Protein AF-B3RT79-F1 (afdb_monomer_lite)

Secondary structure (DSSP, 8-state):
-HHHHHHHHHHHHHHHHHHHHGGGGGHHHHHHHSSS--HHHHHHHHHHHHHHHHHHHHHHHHHHHHHHGGG--SSGGGGS-TT-HHHHHHHHHHHHHHHHHHHHHHHHHHHHHHHHHHHHHHHHHHHHHHTTHHHHHTT-

Sequence (140 aa):
FRIASMNSRLVIYCNIFNLGFVWHHNTFLIYNSLKSNSMDRFNAISHVSISTALVFMLLLGMVGYITFTGNTQADILENYCDDDILIIVSRCCYAISMMLTYPIECFVCRNVSTCHFNRVILRVDMAMESIGYFKLVSKF

Organism: Trichoplax adhaerens (NCBI:txid10228)

InterPro domains:
  IPR013057 Amino acid transporter, transmembrane domain [PF01490] (16-112)

Radius of gyration: 24.34 Å; chains: 1; bounding box: 60×37×72 Å

Structure (mmCIF, N/CA/C/O backbone):
data_AF-B3RT79-F1
#
_entry.id   AF-B3RT79-F1
#
loop_
_atom_site.group_PDB
_atom_site.id
_atom_site.type_symbol
_atom_site.label_atom_id
_atom_site.label_alt_id
_atom_site.label_comp_id
_atom_site.label_asym_id
_atom_site.label_entity_id
_atom_site.label_seq_id
_atom_site.pdbx_PDB_ins_code
_atom_site.Cartn_x
_atom_site.Cartn_y
_atom_site.Cartn_z
_atom_site.occupancy
_atom_site.B_iso_or_equiv
_atom_site.auth_seq_id
_atom_site.auth_comp_id
_atom_site.auth_asym_id
_atom_site.auth_atom_id
_atom_site.pdbx_PDB_model_num
ATOM 1 N N . PHE A 1 1 ? 37.131 -3.866 1.041 1.00 47.81 1 PHE A N 1
ATOM 2 C CA . PHE A 1 1 ? 36.199 -3.006 0.276 1.00 47.81 1 PHE A CA 1
ATOM 3 C C . PHE A 1 1 ? 34.855 -3.676 -0.049 1.00 47.81 1 PHE A C 1
ATOM 5 O O . PHE A 1 1 ? 33.826 -3.082 0.234 1.00 47.81 1 PHE A O 1
ATOM 12 N N . ARG A 1 2 ? 34.818 -4.920 -0.558 1.00 50.81 2 ARG A N 1
ATOM 13 C CA . ARG A 1 2 ? 33.565 -5.628 -0.921 1.00 50.81 2 ARG A CA 1
ATOM 14 C C . ARG A 1 2 ? 32.681 -6.065 0.269 1.00 50.81 2 ARG A C 1
ATOM 16 O O . ARG A 1 2 ? 31.471 -6.123 0.134 1.00 50.81 2 ARG A O 1
ATOM 23 N N . ILE A 1 3 ? 33.278 -6.323 1.438 1.00 54.50 3 ILE A N 1
ATOM 24 C CA . ILE A 1 3 ? 32.556 -6.738 2.662 1.00 54.50 3 ILE A CA 1
ATOM 25 C C . ILE A 1 3 ? 31.830 -5.550 3.320 1.00 54.50 3 ILE A C 1
ATOM 27 O O . ILE A 1 3 ? 30.690 -5.683 3.750 1.00 54.50 3 ILE A O 1
ATOM 31 N N . ALA A 1 4 ? 32.443 -4.360 3.326 1.00 57.09 4 ALA A N 1
ATOM 32 C CA . ALA A 1 4 ? 31.814 -3.15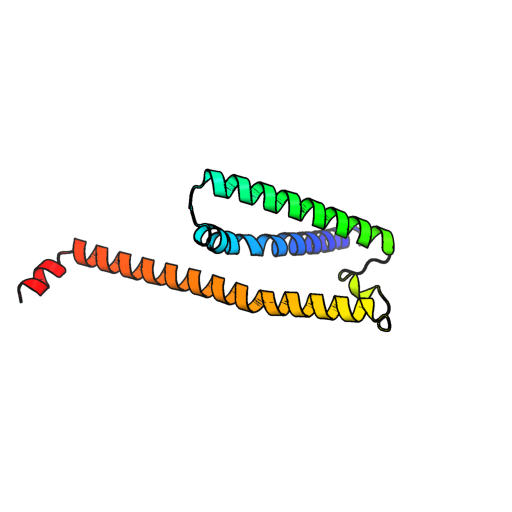2 3.862 1.00 57.09 4 ALA A CA 1
ATOM 33 C C . ALA A 1 4 ? 30.593 -2.710 3.031 1.00 57.09 4 ALA A C 1
ATOM 35 O O . ALA A 1 4 ? 29.587 -2.317 3.609 1.00 57.09 4 ALA A O 1
ATOM 36 N N . SER A 1 5 ? 30.635 -2.849 1.695 1.00 57.81 5 SER A N 1
ATOM 37 C CA . SER A 1 5 ? 29.483 -2.519 0.838 1.00 57.81 5 SER A CA 1
ATOM 38 C C . SER A 1 5 ? 28.327 -3.519 0.955 1.00 57.81 5 SER A C 1
ATOM 40 O O . SER A 1 5 ? 27.176 -3.159 0.707 1.00 57.81 5 SER A O 1
ATOM 42 N N . MET A 1 6 ? 28.609 -4.762 1.362 1.00 58.94 6 MET A N 1
ATOM 43 C CA . MET A 1 6 ? 27.590 -5.786 1.594 1.00 58.94 6 MET A CA 1
ATOM 44 C C . MET A 1 6 ? 26.743 -5.459 2.831 1.00 58.94 6 MET A C 1
ATOM 46 O O . MET A 1 6 ? 25.520 -5.554 2.760 1.00 58.94 6 MET A O 1
ATOM 50 N N . ASN A 1 7 ? 27.369 -4.954 3.903 1.00 70.50 7 ASN A N 1
ATOM 51 C CA . ASN A 1 7 ? 26.653 -4.428 5.071 1.00 70.50 7 ASN A CA 1
ATOM 52 C C . ASN A 1 7 ? 25.744 -3.250 4.693 1.00 70.50 7 ASN A C 1
ATOM 54 O O . ASN A 1 7 ? 24.590 -3.209 5.105 1.00 70.50 7 ASN A O 1
ATOM 58 N N . SER A 1 8 ? 26.217 -2.323 3.855 1.00 74.56 8 SER A N 1
ATOM 59 C CA . SER A 1 8 ? 25.426 -1.155 3.438 1.00 74.56 8 SER A CA 1
ATOM 60 C C . SER A 1 8 ? 24.182 -1.536 2.627 1.00 74.56 8 SER A C 1
ATOM 62 O O . SER A 1 8 ? 23.109 -0.985 2.852 1.00 74.56 8 SER A O 1
ATOM 64 N N . ARG A 1 9 ? 24.297 -2.500 1.703 1.00 77.44 9 ARG A N 1
ATOM 65 C CA . ARG A 1 9 ? 23.160 -2.961 0.882 1.00 77.44 9 ARG A CA 1
ATOM 66 C C . ARG A 1 9 ? 22.122 -3.716 1.709 1.00 77.44 9 ARG A C 1
ATOM 68 O O . ARG A 1 9 ? 20.932 -3.472 1.549 1.00 77.44 9 ARG A O 1
ATOM 75 N N . LEU A 1 10 ? 22.565 -4.576 2.628 1.00 80.69 10 LEU A N 1
ATOM 76 C CA . LEU A 1 10 ? 21.684 -5.261 3.581 1.00 80.69 10 LEU A CA 1
ATOM 77 C C . LEU A 1 10 ? 20.893 -4.273 4.443 1.00 80.69 10 LEU A C 1
ATOM 79 O O . LEU A 1 10 ? 19.695 -4.461 4.641 1.00 80.69 10 LEU A O 1
ATOM 83 N N . VAL A 1 11 ? 21.537 -3.195 4.901 1.00 83.06 11 VAL A N 1
ATOM 84 C CA . VAL A 1 11 ? 20.869 -2.129 5.660 1.00 83.06 11 VAL A CA 1
ATOM 85 C C . VAL A 1 11 ? 19.793 -1.438 4.820 1.00 83.06 11 VAL A C 1
ATOM 87 O O . VAL A 1 11 ? 18.705 -1.191 5.333 1.00 83.06 11 VAL A O 1
ATOM 90 N N . ILE A 1 12 ? 20.043 -1.168 3.536 1.00 83.38 12 ILE A N 1
ATOM 91 C CA . ILE A 1 12 ? 19.042 -0.558 2.645 1.00 83.38 12 ILE A CA 1
ATOM 92 C C . ILE A 1 12 ? 17.832 -1.486 2.475 1.00 83.38 12 ILE A C 1
ATOM 94 O O . ILE A 1 12 ? 16.701 -1.050 2.679 1.00 83.38 12 ILE A O 1
ATOM 98 N N . TYR A 1 13 ? 18.046 -2.774 2.191 1.00 82.62 13 TYR A N 1
ATOM 99 C CA . TYR A 1 13 ? 16.941 -3.730 2.051 1.00 82.62 13 TYR A CA 1
ATOM 100 C C . TYR A 1 13 ? 16.148 -3.913 3.348 1.00 82.62 13 TYR A C 1
ATOM 102 O O . TYR A 1 13 ? 14.921 -3.958 3.317 1.00 82.62 13 TYR A O 1
ATOM 110 N N . CYS A 1 14 ? 16.832 -3.959 4.493 1.00 84.00 14 CYS A N 1
ATOM 111 C CA . CYS A 1 14 ? 16.186 -4.027 5.801 1.00 84.00 14 CYS A CA 1
ATOM 112 C C . CYS A 1 14 ? 15.322 -2.783 6.071 1.00 84.00 14 CYS A C 1
ATOM 114 O O . CYS A 1 14 ? 14.207 -2.908 6.570 1.00 84.00 14 CYS A O 1
ATOM 116 N N . ASN A 1 15 ? 15.789 -1.592 5.681 1.00 81.81 15 ASN A N 1
ATOM 117 C CA . ASN A 1 15 ? 15.001 -0.362 5.791 1.00 81.81 15 ASN A CA 1
ATOM 118 C C . ASN A 1 15 ? 13.757 -0.386 4.898 1.00 81.81 15 ASN A C 1
ATOM 120 O O . ASN A 1 15 ? 12.680 -0.032 5.367 1.00 81.81 15 ASN A O 1
ATOM 124 N N . ILE A 1 16 ? 13.879 -0.834 3.645 1.00 83.75 16 ILE A N 1
ATOM 125 C CA . ILE A 1 16 ? 12.735 -0.957 2.726 1.00 83.75 16 ILE A CA 1
ATOM 126 C C . ILE A 1 16 ? 11.706 -1.945 3.288 1.00 83.75 16 ILE A C 1
ATOM 128 O O . ILE A 1 16 ? 10.511 -1.656 3.302 1.00 83.75 16 ILE A O 1
ATOM 132 N N . PHE A 1 17 ? 12.171 -3.081 3.814 1.00 81.12 17 PHE A N 1
ATOM 133 C CA . PHE A 1 17 ? 11.307 -4.055 4.474 1.00 81.12 17 PHE A CA 1
ATOM 134 C C . PHE A 1 17 ? 10.602 -3.441 5.687 1.00 81.12 17 PHE A C 1
ATOM 136 O O . PHE A 1 17 ? 9.383 -3.525 5.772 1.00 81.12 17 PHE A O 1
ATOM 143 N N . ASN A 1 18 ? 11.338 -2.756 6.571 1.00 82.81 18 ASN A N 1
ATOM 144 C CA . ASN A 1 18 ? 10.798 -2.111 7.772 1.00 82.81 18 ASN A CA 1
ATOM 145 C C . ASN A 1 18 ? 9.782 -0.999 7.448 1.00 82.81 18 ASN A C 1
ATOM 147 O O . ASN A 1 18 ? 8.744 -0.900 8.095 1.00 82.81 18 ASN A O 1
ATOM 151 N N . LEU A 1 19 ? 10.018 -0.210 6.398 1.00 76.38 19 LEU A N 1
ATOM 152 C CA . LEU A 1 19 ? 9.038 0.759 5.893 1.00 76.38 19 LEU A CA 1
ATOM 153 C C . LEU A 1 19 ? 7.725 0.077 5.470 1.00 76.38 19 LEU A C 1
ATOM 155 O O . LEU A 1 19 ? 6.649 0.632 5.676 1.00 76.38 19 LEU A O 1
ATOM 159 N N . GLY A 1 20 ? 7.789 -1.158 4.967 1.00 75.62 20 GLY A N 1
ATOM 160 C CA . GLY A 1 20 ? 6.615 -1.996 4.709 1.00 75.62 20 GLY A CA 1
ATOM 161 C C . GLY A 1 20 ? 5.847 -2.433 5.967 1.00 75.62 20 GLY A C 1
ATOM 162 O O . GLY A 1 20 ? 4.656 -2.714 5.871 1.00 75.62 20 GLY A O 1
ATOM 163 N N . PHE A 1 21 ? 6.464 -2.437 7.154 1.00 72.31 21 PHE A N 1
ATOM 164 C CA . PHE A 1 21 ? 5.769 -2.710 8.425 1.00 72.31 21 PHE A CA 1
ATOM 165 C C . PHE A 1 21 ? 5.019 -1.495 8.959 1.00 72.31 21 PHE A C 1
ATOM 167 O O . PHE A 1 21 ? 4.178 -1.652 9.847 1.00 72.31 21 PHE A O 1
ATOM 174 N N . VAL A 1 22 ? 5.283 -0.293 8.430 1.00 80.56 22 VAL A N 1
ATOM 175 C CA . VAL A 1 22 ? 4.620 0.923 8.908 1.00 80.56 22 VAL A CA 1
ATOM 176 C C . VAL A 1 22 ? 3.113 0.739 8.851 1.00 80.56 22 VAL A C 1
ATOM 178 O O . VAL A 1 22 ? 2.487 1.024 9.850 1.00 80.56 22 VAL A O 1
ATOM 181 N N . TRP A 1 23 ? 2.569 0.099 7.809 1.00 79.88 23 TRP A N 1
ATOM 182 C CA . TRP A 1 23 ? 1.139 -0.160 7.584 1.00 79.88 23 TRP A CA 1
ATOM 183 C C . TRP A 1 23 ? 0.400 -0.961 8.672 1.00 79.88 23 TRP A C 1
ATOM 185 O O . TRP A 1 23 ? -0.832 -1.028 8.647 1.00 79.88 23 TRP A O 1
ATOM 195 N N . HIS A 1 24 ? 1.091 -1.576 9.635 1.00 84.44 24 HIS A N 1
ATOM 196 C CA . HIS A 1 24 ? 0.428 -2.348 10.689 1.00 84.44 24 HIS A CA 1
ATOM 197 C C . HIS A 1 24 ? -0.397 -1.496 11.655 1.00 84.44 24 HIS A C 1
ATOM 199 O O . HIS A 1 24 ? -1.343 -2.015 12.249 1.00 84.44 24 HIS A O 1
ATOM 205 N N . HIS A 1 25 ? -0.111 -0.204 11.808 1.00 84.38 25 HIS A N 1
ATOM 206 C CA . HIS A 1 25 ? -0.947 0.702 12.611 1.00 84.38 25 HIS A CA 1
ATOM 207 C C . HIS A 1 25 ? -2.355 0.880 12.021 1.00 84.38 25 HIS A C 1
ATOM 209 O O . HIS A 1 25 ? -3.330 0.997 12.771 1.00 84.38 25 HIS A O 1
ATOM 215 N N . ASN A 1 26 ? -2.487 0.796 10.695 1.00 84.69 26 ASN A N 1
ATOM 216 C CA . ASN A 1 26 ? -3.755 0.945 9.973 1.00 84.69 26 ASN A CA 1
ATOM 217 C C . ASN A 1 26 ? -4.725 -0.220 10.232 1.00 84.69 26 ASN A C 1
ATOM 219 O O . ASN A 1 26 ? -5.941 -0.071 10.086 1.00 84.69 26 ASN A O 1
ATOM 223 N N . THR A 1 27 ? -4.210 -1.348 10.725 1.00 86.94 27 THR A N 1
ATOM 224 C CA . THR A 1 27 ? -4.968 -2.528 11.174 1.00 86.94 27 THR A CA 1
ATOM 225 C C . THR A 1 27 ? -6.102 -2.163 12.139 1.00 86.94 27 THR A C 1
ATOM 227 O O . THR A 1 27 ? -7.191 -2.728 12.051 1.00 86.94 27 THR A O 1
ATOM 230 N N . PHE A 1 28 ? -5.894 -1.180 13.025 1.00 82.44 28 PHE A N 1
ATOM 231 C CA . PHE A 1 28 ? -6.919 -0.743 13.980 1.00 82.44 28 PHE A CA 1
ATOM 232 C C . PHE A 1 28 ? -8.124 -0.080 13.295 1.00 82.44 28 PHE A C 1
ATOM 234 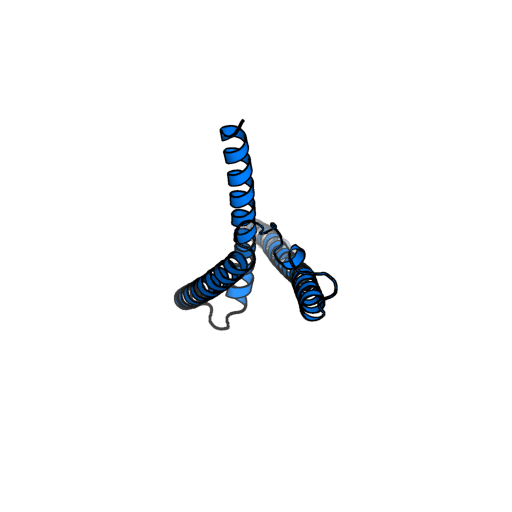O O . PHE A 1 28 ? -9.264 -0.277 13.718 1.00 82.44 28 PHE A O 1
ATOM 241 N N . LEU A 1 29 ? -7.900 0.689 12.225 1.00 83.94 29 LEU A N 1
ATOM 242 C CA . LEU A 1 29 ? -8.996 1.288 11.459 1.00 83.94 29 LEU A CA 1
ATOM 243 C C . LEU A 1 29 ? -9.790 0.227 10.709 1.00 83.94 29 LEU A C 1
ATOM 245 O O . LEU A 1 29 ? -11.020 0.254 10.740 1.00 83.94 29 LEU A O 1
ATOM 249 N N . ILE A 1 30 ? -9.085 -0.724 10.091 1.00 85.19 30 ILE A N 1
ATOM 250 C CA . ILE A 1 30 ? -9.710 -1.849 9.395 1.00 85.19 30 ILE A CA 1
ATOM 251 C C . ILE A 1 30 ? -10.584 -2.610 10.391 1.00 85.19 30 ILE A C 1
ATOM 253 O O . ILE A 1 30 ? -11.782 -2.733 10.158 1.00 85.19 30 ILE A O 1
ATOM 257 N N . TYR A 1 31 ? -10.041 -3.004 11.546 1.00 85.00 31 TYR A N 1
ATOM 258 C CA . TYR A 1 31 ? -10.785 -3.720 12.586 1.00 85.00 31 TYR A CA 1
ATOM 259 C C . TYR A 1 31 ? -12.079 -3.004 13.006 1.00 85.00 31 TYR A C 1
ATOM 261 O O . TYR A 1 31 ? -13.136 -3.630 13.067 1.00 85.00 31 TYR A O 1
ATOM 269 N N . ASN A 1 32 ? -12.022 -1.690 13.250 1.00 81.38 32 ASN A N 1
ATOM 270 C CA . ASN A 1 32 ? -13.195 -0.912 13.667 1.00 81.38 32 ASN A CA 1
ATOM 271 C C . ASN A 1 32 ? -14.205 -0.655 12.540 1.00 81.38 32 ASN A C 1
ATOM 273 O O . ASN A 1 32 ? -15.363 -0.359 12.823 1.00 81.38 32 ASN A O 1
ATOM 277 N N . SER A 1 33 ? -13.790 -0.761 11.276 1.00 82.69 33 SER A N 1
ATOM 278 C CA . SER A 1 33 ? -14.684 -0.631 10.119 1.00 82.69 33 SER A CA 1
ATOM 279 C C . SER A 1 33 ? -15.487 -1.906 9.818 1.00 82.69 33 SER A C 1
ATOM 281 O O . SER A 1 33 ? -16.488 -1.848 9.100 1.00 82.69 33 SER A O 1
ATOM 283 N N . LEU A 1 34 ? -15.092 -3.066 10.367 1.00 83.62 34 LEU A N 1
ATOM 284 C CA . LEU A 1 34 ? -15.841 -4.310 10.188 1.00 83.62 34 LEU A CA 1
ATOM 285 C C . LEU A 1 34 ? -17.162 -4.265 10.973 1.00 83.62 34 LEU A C 1
ATOM 287 O O . LEU A 1 34 ? -17.183 -4.077 12.182 1.00 83.62 34 LEU A O 1
ATOM 291 N N . LYS A 1 35 ? -18.273 -4.553 10.284 1.00 70.00 35 LYS A N 1
ATOM 292 C CA . LYS A 1 35 ? -19.644 -4.569 10.838 1.00 70.00 35 LYS A CA 1
ATOM 293 C C . LYS A 1 35 ? -19.880 -5.621 11.944 1.00 70.00 35 LYS A C 1
ATOM 295 O O . LYS A 1 35 ? -20.893 -5.566 12.631 1.00 70.00 35 LYS A O 1
ATOM 300 N N . SER A 1 36 ? -18.997 -6.614 12.078 1.00 71.50 36 SER A N 1
ATOM 301 C CA . SER A 1 36 ? -19.077 -7.688 13.079 1.00 71.50 36 SER A CA 1
ATOM 302 C C . SER A 1 36 ? -17.670 -8.022 13.580 1.00 71.50 36 SER A C 1
ATOM 304 O O . SER A 1 36 ? -16.901 -8.720 12.917 1.00 71.50 36 SER A O 1
ATOM 306 N N . ASN A 1 37 ? -17.337 -7.470 14.742 1.00 69.56 37 ASN A N 1
ATOM 307 C CA . ASN A 1 37 ? -15.984 -7.294 15.268 1.00 69.56 37 ASN A CA 1
ATOM 308 C C . ASN A 1 37 ? -15.484 -8.554 16.007 1.00 69.56 37 ASN A C 1
ATOM 310 O O . ASN A 1 37 ? -15.037 -8.471 17.148 1.00 69.56 37 ASN A O 1
ATOM 314 N N . SER A 1 38 ? -15.615 -9.736 15.397 1.00 84.12 38 SER A N 1
ATOM 315 C CA . SER A 1 38 ? -15.076 -10.975 15.978 1.00 84.12 38 SER A CA 1
ATOM 316 C C . SER A 1 38 ? -13.619 -11.187 15.564 1.00 84.12 38 SER A C 1
ATOM 318 O O . SER A 1 38 ? -13.281 -11.066 14.382 1.00 84.12 38 SER A O 1
ATOM 320 N N . MET A 1 39 ? -12.774 -11.554 16.532 1.00 84.62 39 MET A N 1
ATOM 321 C CA . MET A 1 39 ? -11.346 -11.803 16.319 1.00 84.62 39 MET A CA 1
ATOM 322 C C . MET A 1 39 ? -11.101 -12.930 15.303 1.00 84.62 39 MET A C 1
ATOM 324 O O . MET A 1 39 ? -10.212 -12.810 14.463 1.00 84.62 39 MET A O 1
ATOM 328 N N . ASP A 1 40 ? -11.937 -13.971 15.295 1.00 85.56 40 ASP A N 1
ATOM 329 C CA . ASP A 1 40 ? -11.785 -15.110 14.377 1.00 85.56 40 ASP A CA 1
ATOM 330 C C . ASP A 1 40 ? -11.968 -14.696 12.910 1.00 85.56 40 ASP A C 1
ATOM 332 O O . ASP A 1 40 ? -11.208 -15.095 12.025 1.00 85.56 40 ASP A O 1
ATOM 336 N N . ARG A 1 41 ? -12.957 -13.832 12.643 1.00 84.62 41 ARG A N 1
ATOM 337 C CA . ARG A 1 41 ? -13.216 -13.308 11.293 1.00 84.62 41 ARG A CA 1
ATOM 338 C C . ARG A 1 41 ? -12.129 -12.341 10.861 1.00 84.62 41 ARG A C 1
ATOM 340 O O . ARG A 1 41 ? -11.705 -12.376 9.708 1.00 84.62 41 ARG A O 1
ATOM 347 N N . PHE A 1 42 ? -11.687 -11.491 11.780 1.00 88.38 42 PHE A N 1
ATOM 348 C CA . PHE A 1 42 ? -10.603 -10.561 11.520 1.00 88.38 42 PHE A CA 1
ATOM 349 C C . PHE A 1 42 ? -9.308 -11.294 11.158 1.00 88.38 42 PHE A C 1
ATOM 351 O O . PHE A 1 42 ? -8.642 -10.915 10.195 1.00 88.38 42 PHE A O 1
ATOM 358 N N . ASN A 1 43 ? -8.998 -12.385 11.861 1.00 88.81 43 ASN A N 1
ATOM 359 C CA . ASN A 1 43 ? -7.829 -13.206 11.578 1.00 88.81 43 ASN A CA 1
ATOM 360 C C . ASN A 1 43 ? -7.913 -13.857 10.186 1.00 88.81 43 ASN A C 1
ATOM 362 O O . ASN A 1 43 ? -6.983 -13.747 9.389 1.00 88.81 43 ASN A O 1
ATOM 366 N N . ALA A 1 44 ? -9.060 -14.457 9.847 1.00 90.31 44 ALA A N 1
ATOM 367 C CA . ALA A 1 44 ? -9.272 -15.061 8.531 1.00 90.31 44 ALA A CA 1
ATOM 368 C C . ALA A 1 44 ? -9.135 -14.039 7.386 1.00 90.31 44 ALA A C 1
ATOM 370 O O . ALA A 1 44 ? -8.428 -14.289 6.409 1.00 90.31 44 ALA A O 1
ATOM 371 N N . ILE A 1 45 ? -9.765 -12.867 7.518 1.00 90.00 45 ILE A N 1
ATOM 372 C CA . ILE A 1 45 ? -9.701 -11.800 6.506 1.00 90.00 45 ILE A CA 1
ATOM 373 C C . ILE A 1 45 ? -8.274 -11.256 6.381 1.00 90.00 45 ILE A C 1
ATOM 375 O O . ILE A 1 45 ? -7.798 -11.042 5.265 1.00 90.00 45 ILE A O 1
ATOM 379 N N . SER A 1 46 ? -7.576 -11.072 7.503 1.00 90.50 46 SER A N 1
ATOM 380 C CA . SER A 1 46 ? -6.192 -10.589 7.516 1.00 90.50 46 SER A CA 1
ATOM 381 C C . SER A 1 46 ? -5.257 -11.565 6.809 1.00 90.50 46 SER A C 1
ATOM 383 O O . SER A 1 46 ? -4.496 -11.150 5.938 1.00 90.50 46 SER A O 1
ATOM 385 N N . HIS A 1 47 ? -5.358 -12.866 7.101 1.00 91.56 47 HIS A N 1
ATOM 386 C CA . HIS A 1 47 ? -4.548 -13.883 6.432 1.00 91.56 47 HIS A CA 1
ATOM 387 C C . HIS A 1 47 ? -4.796 -13.920 4.923 1.00 91.56 47 HIS A C 1
ATOM 389 O O . HIS A 1 47 ? -3.839 -13.874 4.155 1.00 91.56 47 HIS A O 1
ATOM 395 N N . VAL A 1 48 ? -6.058 -13.924 4.482 1.00 93.81 48 VAL A N 1
ATOM 396 C CA . VAL A 1 48 ? -6.383 -13.918 3.045 1.00 93.81 48 VAL A CA 1
ATOM 397 C C . VAL A 1 48 ? -5.859 -12.650 2.360 1.00 93.81 48 VAL A C 1
ATOM 399 O O . VAL A 1 48 ? -5.280 -12.729 1.275 1.00 93.81 48 VAL A O 1
ATOM 402 N N . SER A 1 49 ? -6.003 -11.487 2.996 1.00 92.00 49 SER A N 1
ATOM 403 C CA . SER A 1 49 ? -5.554 -10.202 2.437 1.00 92.00 49 SER A CA 1
ATOM 404 C C . SER A 1 49 ? -4.030 -10.130 2.316 1.00 92.00 49 SER A C 1
ATOM 406 O O . SER A 1 49 ? -3.506 -9.734 1.278 1.00 92.00 49 SER A O 1
ATOM 408 N N . ILE A 1 50 ? -3.301 -10.568 3.346 1.00 90.94 50 ILE A N 1
ATOM 409 C CA . ILE A 1 50 ? -1.832 -10.582 3.336 1.00 90.94 50 ILE A CA 1
ATOM 410 C C . ILE A 1 50 ? -1.316 -11.606 2.321 1.00 90.94 50 ILE A C 1
ATOM 412 O O . ILE A 1 50 ? -0.418 -11.291 1.543 1.00 90.94 50 ILE A O 1
ATOM 416 N N . SER A 1 51 ? -1.889 -12.814 2.283 1.00 93.31 51 SER A N 1
ATOM 417 C CA . SER A 1 51 ? -1.475 -13.849 1.330 1.00 93.31 51 SER A CA 1
ATOM 418 C C . SER A 1 51 ? -1.708 -13.424 -0.119 1.00 93.31 51 SER A C 1
ATOM 420 O O . SER A 1 51 ? -0.833 -13.623 -0.958 1.00 93.31 51 SER A O 1
ATOM 422 N N . THR A 1 52 ? -2.850 -12.804 -0.423 1.00 94.56 52 THR A N 1
ATOM 423 C CA . THR A 1 52 ? -3.127 -12.298 -1.778 1.00 94.56 52 THR A CA 1
ATOM 424 C C . THR A 1 52 ? -2.195 -11.148 -2.153 1.00 94.56 52 THR A C 1
ATOM 426 O O . THR A 1 52 ? -1.601 -11.189 -3.231 1.00 94.56 52 THR A O 1
ATOM 429 N N . ALA A 1 53 ? -1.980 -10.177 -1.261 1.00 91.31 53 ALA A N 1
ATOM 430 C CA . ALA A 1 53 ? -1.028 -9.088 -1.486 1.00 91.31 53 ALA A CA 1
ATOM 431 C C . ALA A 1 53 ? 0.401 -9.604 -1.726 1.00 91.31 53 ALA A C 1
ATOM 433 O O . ALA A 1 53 ? 1.075 -9.141 -2.644 1.00 91.31 53 ALA A O 1
ATOM 434 N N . LEU A 1 54 ? 0.838 -10.607 -0.959 1.00 91.12 54 LEU A N 1
ATOM 435 C CA . LEU A 1 54 ? 2.148 -11.235 -1.116 1.00 91.12 54 LEU A CA 1
ATOM 436 C C . LEU A 1 54 ? 2.303 -11.895 -2.492 1.00 91.12 54 LEU A C 1
ATOM 438 O O . LEU A 1 54 ? 3.334 -11.717 -3.136 1.00 91.12 54 LEU A O 1
ATOM 442 N N . VAL A 1 55 ? 1.278 -12.598 -2.982 1.00 95.69 55 VAL A N 1
ATOM 443 C CA . VAL A 1 55 ? 1.295 -13.182 -4.334 1.00 95.69 55 VAL A CA 1
ATOM 444 C C . VAL A 1 55 ? 1.424 -12.093 -5.401 1.00 95.69 55 VAL A C 1
ATOM 446 O O . VAL A 1 55 ? 2.276 -12.210 -6.280 1.00 95.69 55 VAL A O 1
ATOM 449 N N . PHE A 1 56 ? 0.645 -11.010 -5.313 1.00 94.31 56 PHE A N 1
ATOM 450 C CA . PHE A 1 56 ? 0.745 -9.902 -6.270 1.00 94.31 56 PHE A CA 1
ATOM 451 C C . PHE A 1 56 ? 2.107 -9.205 -6.224 1.00 94.31 56 PHE A C 1
ATOM 453 O O . PHE A 1 56 ? 2.685 -8.944 -7.276 1.00 94.31 56 PHE A O 1
ATOM 460 N N . MET A 1 57 ? 2.654 -8.949 -5.034 1.00 90.38 57 MET A N 1
ATOM 461 C CA . MET A 1 57 ? 3.981 -8.344 -4.883 1.00 90.38 57 MET A CA 1
ATOM 462 C C . MET A 1 57 ? 5.085 -9.228 -5.465 1.00 90.38 57 MET A C 1
ATOM 464 O O . MET A 1 57 ? 5.971 -8.720 -6.149 1.00 90.38 57 MET A O 1
ATOM 468 N N . LEU A 1 58 ? 5.022 -10.546 -5.249 1.00 92.62 58 LEU A N 1
ATOM 469 C CA . LEU A 1 58 ? 5.976 -11.484 -5.840 1.00 92.62 58 LEU A CA 1
ATOM 470 C C . LEU A 1 58 ? 5.853 -11.525 -7.363 1.00 92.62 58 LEU A C 1
ATOM 472 O O . LEU A 1 58 ? 6.870 -11.482 -8.048 1.00 92.62 58 LEU A O 1
ATOM 476 N N . LEU A 1 59 ? 4.634 -11.573 -7.905 1.00 94.88 59 LEU A N 1
ATOM 477 C CA . LEU A 1 59 ? 4.412 -11.569 -9.353 1.00 94.88 59 LEU A CA 1
ATOM 478 C C . LEU A 1 59 ? 4.925 -10.276 -9.998 1.00 94.88 59 LEU A C 1
ATOM 480 O O . LEU A 1 59 ? 5.696 -10.342 -10.953 1.00 94.88 59 LEU A O 1
ATOM 484 N N . LEU A 1 60 ? 4.554 -9.113 -9.457 1.00 90.81 60 LEU A N 1
ATOM 485 C CA . LEU A 1 60 ? 5.004 -7.813 -9.962 1.00 90.81 60 LEU A CA 1
ATOM 486 C C . LEU A 1 60 ? 6.519 -7.640 -9.814 1.00 90.81 60 LEU A C 1
ATOM 488 O O . LEU A 1 60 ? 7.167 -7.162 -10.741 1.00 90.81 60 LEU A O 1
ATOM 492 N N . GLY A 1 61 ? 7.093 -8.075 -8.690 1.00 88.75 61 GLY A N 1
ATOM 493 C CA . GLY A 1 61 ? 8.536 -8.051 -8.462 1.00 88.75 61 GLY A CA 1
ATOM 494 C C . GLY A 1 61 ? 9.299 -8.963 -9.424 1.00 88.75 61 GLY A C 1
ATOM 495 O O . GLY A 1 61 ? 10.314 -8.549 -9.979 1.00 88.75 61 GLY A O 1
ATOM 496 N N . MET A 1 62 ? 8.797 -10.177 -9.680 1.00 91.19 62 MET A N 1
ATOM 497 C CA . MET A 1 62 ? 9.399 -11.107 -10.643 1.00 91.19 62 MET A CA 1
ATOM 498 C C . MET A 1 62 ? 9.325 -10.569 -12.071 1.00 91.19 62 MET A C 1
ATOM 500 O O . MET A 1 62 ? 10.345 -10.535 -12.754 1.00 91.19 62 MET A O 1
ATOM 504 N N . VAL A 1 63 ? 8.148 -10.119 -12.518 1.00 90.88 63 VAL A N 1
ATOM 505 C CA . VAL A 1 63 ? 7.976 -9.546 -13.863 1.00 90.88 63 VAL A CA 1
ATOM 506 C C . VAL A 1 63 ? 8.841 -8.297 -14.022 1.00 90.88 63 VAL A C 1
ATOM 508 O O . VAL A 1 63 ? 9.567 -8.182 -15.005 1.00 90.88 63 VAL A O 1
ATOM 511 N N . GLY A 1 64 ? 8.836 -7.404 -13.030 1.00 87.94 64 GLY A N 1
ATOM 512 C CA . GLY A 1 64 ? 9.661 -6.200 -13.036 1.00 87.94 64 GL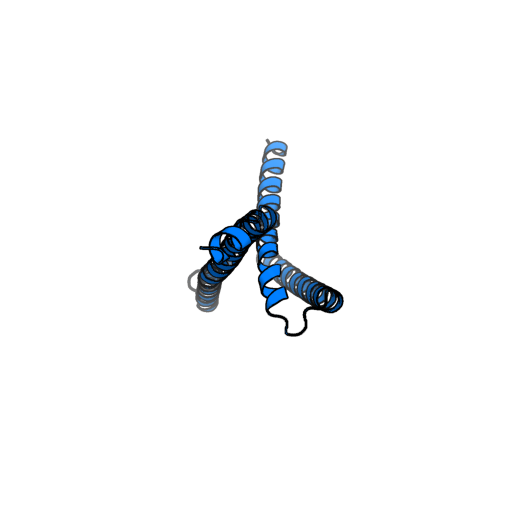Y A CA 1
ATOM 513 C C . GLY A 1 64 ? 11.160 -6.501 -13.105 1.00 87.94 64 GLY A C 1
ATOM 514 O O . GLY A 1 64 ? 11.883 -5.857 -13.864 1.00 87.94 64 GLY A O 1
ATOM 515 N N . TYR A 1 65 ? 11.626 -7.519 -12.377 1.00 89.38 65 TYR A N 1
ATOM 516 C CA . TYR A 1 65 ? 13.024 -7.941 -12.431 1.00 89.38 65 TYR A CA 1
ATOM 517 C C . TYR A 1 65 ? 13.394 -8.574 -13.775 1.00 89.38 65 TYR A C 1
ATOM 519 O O . TYR A 1 65 ? 14.465 -8.288 -14.299 1.00 89.38 65 TYR A O 1
ATOM 527 N N . ILE A 1 66 ? 12.528 -9.403 -14.366 1.00 89.44 66 ILE A N 1
ATOM 528 C CA . ILE A 1 66 ? 12.813 -10.056 -15.655 1.00 89.44 66 ILE A CA 1
ATOM 529 C C . ILE A 1 66 ? 12.993 -9.018 -16.776 1.00 89.44 66 ILE A C 1
ATOM 531 O O . ILE A 1 66 ? 13.876 -9.192 -17.616 1.00 89.44 66 ILE A O 1
ATOM 535 N N . THR A 1 67 ? 12.238 -7.915 -16.762 1.00 86.94 67 THR A N 1
ATOM 536 C CA . THR A 1 67 ? 12.307 -6.870 -17.801 1.00 86.94 67 THR A CA 1
ATOM 537 C C . THR A 1 67 ? 13.677 -6.185 -17.898 1.00 86.94 67 THR A C 1
ATOM 539 O O . THR A 1 67 ? 14.138 -5.906 -19.003 1.00 86.94 67 THR A O 1
ATOM 542 N N . PHE A 1 68 ? 14.355 -5.935 -16.772 1.00 85.50 68 PHE A N 1
ATOM 543 C CA . PHE A 1 68 ? 15.616 -5.166 -16.738 1.00 85.50 68 PHE A CA 1
ATOM 544 C C . PHE A 1 68 ? 16.821 -5.957 -16.221 1.00 85.50 68 PHE A C 1
ATOM 546 O O . PHE A 1 68 ? 17.971 -5.544 -16.403 1.00 85.50 68 PHE A O 1
ATOM 553 N N . THR A 1 69 ? 16.571 -7.105 -15.592 1.00 85.25 69 THR A N 1
ATOM 554 C CA . THR A 1 69 ? 17.555 -8.034 -15.032 1.00 85.25 69 THR A CA 1
ATOM 555 C C . THR A 1 69 ? 18.625 -7.299 -14.209 1.00 85.25 69 THR A C 1
ATOM 557 O O . THR A 1 69 ? 18.368 -6.861 -13.085 1.00 85.25 69 THR A O 1
ATOM 560 N N . GLY A 1 70 ? 19.832 -7.129 -14.760 1.00 76.94 70 GLY A N 1
ATOM 561 C CA . GLY A 1 70 ? 20.994 -6.571 -14.067 1.00 76.94 70 GLY A CA 1
ATOM 562 C C . GLY A 1 70 ? 21.023 -5.045 -13.954 1.00 76.94 70 GLY A C 1
ATOM 563 O O . GLY A 1 70 ? 21.832 -4.535 -13.184 1.00 76.94 70 GLY A O 1
ATOM 564 N N . ASN A 1 71 ? 20.149 -4.329 -14.669 1.00 81.94 71 ASN A N 1
ATOM 565 C CA . ASN A 1 71 ? 20.126 -2.861 -14.709 1.00 81.94 71 ASN A CA 1
ATOM 566 C C . ASN A 1 71 ? 18.924 -2.253 -13.964 1.00 81.94 71 ASN A C 1
ATOM 568 O O . ASN A 1 71 ? 18.558 -1.113 -14.217 1.00 81.94 71 ASN A O 1
ATOM 572 N N . THR A 1 72 ? 18.302 -2.997 -13.047 1.00 84.31 72 THR A N 1
ATOM 573 C CA . THR A 1 72 ? 17.120 -2.526 -12.310 1.00 84.31 72 THR A CA 1
ATOM 574 C C . THR A 1 72 ? 17.501 -1.467 -11.263 1.00 84.31 72 THR A C 1
ATOM 576 O O . THR A 1 72 ? 18.137 -1.785 -10.256 1.00 84.31 72 THR A O 1
ATOM 579 N N . GLN A 1 73 ? 17.108 -0.212 -11.496 1.00 84.25 73 GLN A N 1
ATOM 580 C CA . GLN A 1 73 ? 17.107 0.873 -10.497 1.00 84.25 73 GLN A CA 1
ATOM 581 C C . GLN A 1 73 ? 16.174 0.581 -9.303 1.00 84.25 73 GLN A C 1
ATOM 583 O O . GLN A 1 73 ? 15.300 -0.282 -9.378 1.00 84.25 73 GLN A O 1
ATOM 588 N N . ALA A 1 74 ? 16.352 1.314 -8.195 1.00 82.06 74 ALA A N 1
ATOM 589 C CA . ALA A 1 74 ? 15.504 1.177 -7.004 1.00 82.06 74 ALA A CA 1
ATOM 590 C C . ALA A 1 74 ? 14.035 1.552 -7.277 1.00 82.06 74 ALA A C 1
ATOM 592 O O . ALA A 1 74 ? 13.136 0.892 -6.759 1.00 82.06 74 ALA A O 1
ATOM 593 N N . ASP A 1 75 ? 13.806 2.569 -8.113 1.00 87.06 75 ASP A N 1
ATOM 594 C CA . ASP A 1 75 ? 12.515 2.824 -8.746 1.00 87.06 75 ASP A CA 1
ATOM 595 C C . ASP A 1 75 ? 12.534 2.236 -10.161 1.00 87.06 75 ASP A C 1
ATOM 597 O O . ASP A 1 75 ? 13.302 2.652 -11.029 1.00 87.06 75 ASP A O 1
ATOM 601 N N . ILE A 1 76 ? 11.687 1.238 -10.403 1.00 88.50 76 ILE A N 1
ATOM 602 C CA . ILE A 1 76 ? 11.622 0.575 -11.704 1.00 88.50 76 ILE A CA 1
ATOM 603 C C . ILE A 1 76 ? 11.095 1.501 -12.808 1.00 88.50 76 ILE A C 1
ATOM 605 O O . ILE A 1 76 ? 11.442 1.299 -13.972 1.00 88.50 76 ILE A O 1
ATOM 609 N N . LEU A 1 77 ? 10.296 2.519 -12.462 1.00 88.50 77 LEU A N 1
ATOM 610 C CA . LEU A 1 77 ? 9.725 3.469 -13.420 1.00 88.50 77 LEU A CA 1
ATOM 611 C C . LEU A 1 77 ? 10.786 4.396 -14.031 1.00 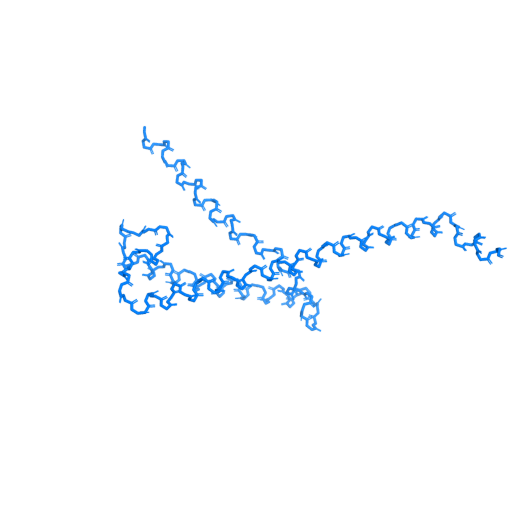88.50 77 LEU A C 1
ATOM 613 O O . LEU A 1 77 ? 10.560 4.938 -15.115 1.00 88.50 77 LEU A O 1
ATOM 617 N N . GLU A 1 78 ? 11.941 4.550 -13.378 1.00 88.00 78 GLU A N 1
ATOM 618 C CA . GLU A 1 78 ? 13.090 5.302 -13.904 1.00 88.00 78 GLU A CA 1
ATOM 619 C C . GLU A 1 78 ? 13.860 4.536 -14.987 1.00 88.00 78 GLU A C 1
ATOM 621 O O . GLU A 1 78 ? 14.573 5.146 -15.778 1.00 88.00 78 GLU A O 1
ATOM 626 N N . ASN A 1 79 ? 13.716 3.207 -15.069 1.00 87.50 79 ASN A N 1
ATOM 627 C CA . ASN A 1 79 ? 14.378 2.425 -16.122 1.00 87.50 79 ASN A CA 1
ATOM 628 C C . ASN A 1 79 ? 13.684 2.550 -17.486 1.00 87.50 79 ASN A C 1
ATOM 630 O O . ASN A 1 79 ? 14.259 2.162 -18.503 1.00 87.50 79 ASN A O 1
ATOM 634 N N . TYR A 1 80 ? 12.442 3.037 -17.515 1.00 87.69 80 TYR A N 1
ATOM 635 C CA . TYR A 1 80 ? 11.679 3.214 -18.745 1.00 87.69 80 TYR A CA 1
ATOM 636 C C . TYR A 1 80 ? 11.882 4.613 -19.345 1.00 87.69 80 TYR A C 1
ATOM 638 O O . TYR A 1 80 ? 12.142 5.576 -18.628 1.00 87.69 80 TYR A O 1
ATOM 646 N N . CYS A 1 81 ? 11.737 4.720 -20.670 1.00 87.31 81 CYS A N 1
ATOM 647 C CA . CYS A 1 81 ? 11.890 5.977 -21.402 1.00 87.31 81 CYS A CA 1
ATOM 648 C C . CYS A 1 81 ? 10.814 7.003 -21.006 1.00 87.31 81 CYS A C 1
ATOM 650 O O . CYS A 1 81 ? 9.645 6.652 -20.841 1.00 87.31 81 CYS A O 1
ATOM 652 N N . ASP A 1 82 ? 11.211 8.272 -20.898 1.00 86.44 82 ASP A N 1
ATOM 653 C CA . ASP A 1 82 ? 10.334 9.366 -20.468 1.00 86.44 82 ASP A CA 1
ATOM 654 C C . ASP A 1 82 ? 9.257 9.736 -21.499 1.00 86.44 82 ASP A C 1
ATOM 656 O O . ASP A 1 82 ? 8.219 10.268 -21.114 1.00 86.44 82 ASP A O 1
ATOM 660 N N . ASP A 1 83 ? 9.472 9.429 -22.782 1.00 88.81 83 ASP A N 1
ATOM 661 C CA . ASP A 1 83 ? 8.550 9.771 -23.876 1.00 88.81 83 ASP A CA 1
ATOM 662 C C . ASP A 1 83 ? 7.403 8.757 -24.059 1.00 88.81 83 ASP A C 1
ATOM 664 O O . ASP A 1 83 ? 6.502 8.967 -24.877 1.00 88.81 83 ASP A O 1
ATOM 668 N N . ASP A 1 84 ? 7.401 7.648 -23.312 1.00 92.25 84 ASP A N 1
ATOM 669 C CA . ASP A 1 84 ? 6.329 6.655 -23.389 1.00 92.25 84 ASP A CA 1
ATOM 670 C C . ASP A 1 84 ? 5.111 7.098 -22.562 1.00 92.25 84 ASP A C 1
ATOM 672 O O . ASP A 1 84 ? 5.145 7.180 -21.330 1.00 92.25 84 ASP A O 1
ATOM 676 N N . ILE A 1 85 ? 3.990 7.333 -23.250 1.00 93.62 85 ILE A N 1
ATOM 677 C CA . ILE A 1 85 ? 2.715 7.745 -22.649 1.00 93.62 85 ILE A CA 1
ATOM 678 C C . ILE A 1 85 ? 2.278 6.772 -21.545 1.00 93.62 85 ILE A C 1
ATOM 680 O O . ILE A 1 85 ? 1.761 7.212 -20.515 1.00 93.62 85 ILE A O 1
ATOM 684 N N . LEU A 1 86 ? 2.496 5.463 -21.716 1.00 92.62 86 LEU A N 1
ATOM 685 C CA . LEU A 1 86 ? 2.100 4.462 -20.723 1.00 92.62 86 LEU A CA 1
ATOM 686 C C . LEU A 1 86 ? 2.862 4.658 -19.402 1.00 92.62 86 LEU A C 1
ATOM 688 O O . LEU A 1 86 ? 2.294 4.536 -18.313 1.00 92.62 86 LEU A O 1
ATOM 692 N N . ILE A 1 87 ? 4.141 5.011 -19.501 1.00 92.44 87 ILE A N 1
ATOM 693 C CA . ILE A 1 87 ? 5.029 5.219 -18.359 1.00 92.44 87 ILE A CA 1
ATOM 694 C C . ILE A 1 87 ? 4.711 6.536 -17.670 1.00 92.44 87 ILE A C 1
ATOM 696 O O . ILE A 1 87 ? 4.605 6.559 -16.442 1.00 92.44 87 ILE A O 1
ATOM 700 N N . ILE A 1 88 ? 4.449 7.597 -18.432 1.00 93.62 88 ILE A N 1
ATOM 701 C CA . ILE A 1 88 ? 3.976 8.873 -17.882 1.00 93.62 88 ILE A CA 1
ATOM 702 C C . ILE A 1 88 ? 2.694 8.652 -17.069 1.00 93.62 88 ILE A C 1
ATOM 704 O O . ILE A 1 88 ? 2.614 9.075 -15.914 1.00 93.62 88 ILE A O 1
ATOM 708 N N . VAL A 1 89 ? 1.720 7.919 -17.621 1.00 95.19 89 VAL A N 1
ATOM 709 C CA . VAL A 1 89 ? 0.480 7.580 -16.905 1.00 95.19 89 VAL A CA 1
ATOM 710 C C . VAL A 1 89 ? 0.779 6.775 -15.640 1.00 95.19 89 VAL A C 1
ATOM 712 O O . VAL A 1 89 ? 0.254 7.102 -14.576 1.00 95.19 89 VAL A O 1
ATOM 715 N N . SER A 1 90 ? 1.657 5.770 -15.712 1.00 93.25 90 SER A N 1
ATOM 716 C CA . SER A 1 90 ? 2.026 4.964 -14.542 1.00 93.25 90 SER A CA 1
ATOM 717 C C . SER A 1 90 ? 2.664 5.801 -13.422 1.00 93.25 90 SER A C 1
ATOM 719 O O . SER A 1 90 ? 2.294 5.642 -12.257 1.00 93.25 90 SER A O 1
ATOM 721 N N . ARG A 1 91 ? 3.534 6.761 -13.767 1.00 94.06 91 ARG A N 1
ATOM 722 C CA . ARG A 1 91 ? 4.158 7.704 -12.826 1.00 94.06 91 ARG A CA 1
ATOM 723 C C . ARG A 1 91 ? 3.118 8.631 -12.204 1.00 94.06 91 ARG A C 1
ATOM 725 O O . ARG A 1 91 ? 3.137 8.837 -10.992 1.00 94.06 91 ARG A O 1
ATOM 732 N N . CYS A 1 92 ? 2.163 9.131 -12.991 1.00 94.88 92 CYS A N 1
ATOM 733 C CA . CYS A 1 92 ? 1.040 9.910 -12.469 1.00 94.88 92 CYS A CA 1
ATOM 734 C C . CYS A 1 92 ? 0.178 9.089 -11.499 1.00 94.88 92 CYS A C 1
ATOM 736 O O . CYS A 1 92 ? -0.132 9.564 -10.408 1.00 94.88 92 CYS A O 1
ATOM 738 N N . CYS A 1 93 ? -0.182 7.851 -11.847 1.00 95.00 93 CYS A N 1
ATOM 739 C CA . CYS A 1 93 ? -0.952 6.965 -10.969 1.00 95.00 93 CYS A C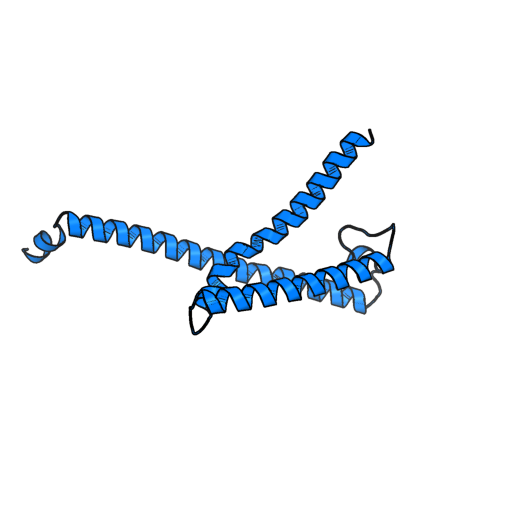A 1
ATOM 740 C C . CYS A 1 93 ? -0.202 6.643 -9.669 1.00 95.00 93 CYS A C 1
ATOM 742 O O . CYS A 1 93 ? -0.803 6.654 -8.591 1.00 95.00 93 CYS A O 1
ATOM 744 N N . TYR A 1 94 ? 1.105 6.395 -9.755 1.00 93.56 94 TYR A N 1
ATOM 745 C CA . TYR A 1 94 ? 1.963 6.184 -8.593 1.00 93.56 94 TYR A CA 1
ATOM 746 C C . TYR A 1 94 ? 1.996 7.426 -7.689 1.00 93.56 94 TYR A C 1
ATOM 748 O O . TYR A 1 94 ? 1.732 7.321 -6.490 1.00 93.56 94 TYR A O 1
ATOM 756 N N . ALA A 1 95 ? 2.201 8.614 -8.265 1.00 94.38 95 ALA A N 1
ATOM 757 C CA . ALA A 1 95 ? 2.191 9.878 -7.531 1.00 94.38 95 ALA A CA 1
ATOM 758 C C . ALA A 1 95 ? 0.837 10.150 -6.855 1.00 94.38 95 ALA A C 1
ATOM 760 O O . ALA A 1 95 ? 0.798 10.500 -5.677 1.00 94.38 95 ALA A O 1
ATOM 761 N N . ILE A 1 96 ? -0.280 9.925 -7.555 1.00 95.50 96 ILE A N 1
ATOM 762 C CA . ILE A 1 96 ? -1.629 10.067 -6.984 1.00 95.50 96 ILE A CA 1
ATOM 763 C C . ILE A 1 96 ? -1.832 9.082 -5.826 1.00 95.50 96 ILE A C 1
ATOM 765 O O . ILE A 1 96 ? -2.357 9.467 -4.785 1.00 95.50 96 ILE A O 1
ATOM 769 N N . SER A 1 97 ? -1.381 7.833 -5.965 1.00 92.88 97 SER A N 1
ATOM 770 C CA . SER A 1 97 ? -1.473 6.830 -4.893 1.00 92.88 97 SER A CA 1
ATOM 771 C C . SER A 1 97 ? -0.699 7.267 -3.642 1.00 92.88 97 SER A C 1
ATOM 773 O O . SER A 1 97 ? -1.198 7.141 -2.521 1.00 92.88 97 SER A O 1
ATOM 775 N N . MET A 1 98 ? 0.485 7.862 -3.825 1.00 91.50 98 MET A N 1
ATOM 776 C CA . MET A 1 98 ? 1.272 8.444 -2.732 1.00 91.50 98 MET A CA 1
ATOM 777 C C . MET A 1 98 ? 0.578 9.662 -2.109 1.00 91.50 98 MET A C 1
ATOM 779 O O . MET A 1 98 ? 0.498 9.768 -0.885 1.00 91.50 98 MET A O 1
ATOM 783 N N . MET A 1 99 ? -0.009 10.543 -2.924 1.00 94.00 99 MET A N 1
ATOM 784 C CA . MET A 1 99 ? -0.793 11.680 -2.430 1.00 94.00 99 MET A CA 1
ATOM 785 C C . MET A 1 99 ? -2.017 11.238 -1.624 1.00 94.00 99 MET A C 1
ATOM 787 O O . MET A 1 99 ? -2.316 11.853 -0.606 1.00 94.00 99 MET A O 1
ATOM 791 N N . LEU A 1 100 ? -2.708 10.175 -2.045 1.00 90.88 100 LEU A N 1
ATOM 792 C CA . LEU A 1 100 ? -3.865 9.611 -1.340 1.00 90.88 100 LEU A CA 1
ATOM 793 C C . LEU A 1 100 ? -3.481 8.851 -0.066 1.00 90.88 100 LEU A C 1
ATOM 795 O O . LEU A 1 100 ? -4.304 8.725 0.838 1.00 90.88 100 LEU A O 1
ATOM 799 N N . THR A 1 101 ? -2.235 8.395 0.045 1.00 90.25 101 THR A N 1
ATOM 800 C CA . THR A 1 101 ? -1.727 7.766 1.271 1.00 90.25 101 THR A CA 1
ATOM 801 C C . THR A 1 101 ? -1.643 8.781 2.414 1.00 90.25 101 THR A C 1
ATOM 803 O O . THR A 1 101 ? -2.068 8.494 3.531 1.00 90.25 101 THR A O 1
ATOM 806 N N . TYR A 1 102 ? -1.191 10.006 2.131 1.00 89.94 102 TYR A N 1
ATOM 807 C CA . TYR A 1 102 ? -1.044 11.063 3.136 1.00 89.94 102 TYR A CA 1
ATOM 808 C C . TYR A 1 102 ? -2.317 11.363 3.966 1.00 89.94 102 TYR A C 1
ATOM 810 O O . TYR A 1 102 ? -2.247 11.319 5.196 1.00 89.94 102 TYR A O 1
ATOM 818 N N . PRO A 1 103 ? -3.501 11.629 3.375 1.00 89.38 103 PRO A N 1
ATOM 819 C CA . PRO A 1 103 ? -4.708 11.912 4.150 1.00 89.38 103 PRO A CA 1
ATOM 820 C C . PRO A 1 103 ? -5.189 10.711 4.977 1.00 89.38 103 PRO A C 1
ATOM 822 O O . PRO A 1 103 ? -5.738 10.910 6.064 1.00 89.38 103 PRO A O 1
ATOM 825 N N . ILE A 1 104 ? -4.973 9.478 4.502 1.00 88.06 104 ILE A N 1
ATOM 826 C CA . ILE A 1 104 ? -5.317 8.257 5.247 1.00 88.06 104 ILE A CA 1
ATOM 827 C C . ILE A 1 104 ? -4.471 8.183 6.522 1.00 88.06 104 ILE A C 1
ATOM 829 O O . ILE A 1 104 ? -5.009 7.999 7.614 1.00 88.06 104 ILE A O 1
ATOM 833 N N . GLU A 1 105 ? -3.168 8.419 6.403 1.00 88.19 105 GLU A N 1
ATOM 834 C CA . GLU A 1 105 ? -2.230 8.441 7.527 1.00 88.19 105 GLU A CA 1
ATOM 835 C C . GLU A 1 105 ? -2.579 9.532 8.555 1.00 88.19 105 GLU A C 1
ATOM 837 O O . GLU A 1 105 ? -2.593 9.284 9.767 1.00 88.19 105 GLU A O 1
ATOM 842 N N . CYS A 1 106 ? -2.978 10.725 8.097 1.00 89.75 106 CYS A N 1
ATOM 843 C CA . CYS A 1 106 ? -3.480 11.782 8.980 1.00 89.75 106 CYS A CA 1
ATOM 844 C C . CYS A 1 106 ? -4.742 11.353 9.745 1.00 89.75 106 CYS A C 1
ATOM 846 O O . CYS A 1 106 ? -4.886 11.653 10.936 1.00 89.75 106 CYS A O 1
ATOM 848 N N . PHE A 1 107 ? -5.657 10.638 9.087 1.00 88.50 107 PHE A N 1
ATOM 849 C CA . PHE A 1 107 ? -6.874 10.129 9.716 1.00 88.50 107 PHE A CA 1
ATOM 850 C C . PHE A 1 107 ? -6.569 9.083 10.800 1.00 88.50 107 PHE A C 1
ATOM 852 O O . PHE A 1 107 ? -7.156 9.134 11.887 1.00 88.50 107 PHE A O 1
ATOM 859 N N . VAL A 1 108 ? -5.612 8.184 10.553 1.00 87.75 108 VAL A N 1
ATOM 860 C CA . VAL A 1 108 ? -5.135 7.202 11.544 1.00 87.75 108 VAL A CA 1
ATOM 861 C C . VAL A 1 108 ? -4.559 7.924 12.761 1.00 87.75 108 VAL A C 1
ATOM 863 O O . VAL A 1 108 ? -5.008 7.691 13.888 1.00 87.75 108 VAL A O 1
ATOM 866 N N . CYS A 1 109 ? -3.635 8.864 12.535 1.00 88.00 109 CYS A N 1
ATOM 867 C CA . CYS A 1 109 ? -2.993 9.652 13.589 1.00 88.00 109 CYS A CA 1
ATOM 868 C C . CYS A 1 109 ? -4.014 10.401 14.454 1.00 88.00 109 CYS A C 1
ATOM 870 O O . CYS A 1 109 ? -3.917 10.394 15.687 1.00 88.00 109 CYS A O 1
ATOM 872 N N . ARG A 1 110 ? -5.028 11.008 13.826 1.00 89.50 110 ARG A N 1
ATOM 873 C CA . ARG A 1 110 ? -6.114 11.697 14.533 1.00 89.50 110 ARG A CA 1
ATOM 874 C C . ARG A 1 110 ? -6.878 10.745 15.453 1.00 89.50 110 ARG A C 1
ATOM 876 O O . ARG A 1 110 ? -7.053 11.056 16.629 1.00 89.50 110 ARG A O 1
ATOM 883 N N . ASN A 1 111 ? -7.306 9.588 14.950 1.00 88.00 111 ASN A N 1
ATOM 884 C CA . ASN A 1 111 ? -8.093 8.636 15.740 1.00 88.00 111 ASN A CA 1
ATOM 885 C C . ASN A 1 111 ? -7.301 8.064 16.923 1.00 88.00 111 ASN A C 1
ATOM 887 O O . ASN A 1 111 ? -7.840 7.949 18.027 1.00 88.00 111 ASN A O 1
ATOM 891 N N . VAL A 1 112 ? -6.017 7.757 16.719 1.00 87.56 112 VAL A N 1
ATOM 892 C CA . VAL A 1 112 ? -5.125 7.289 17.791 1.00 87.56 112 VAL A CA 1
ATOM 893 C C . VAL A 1 112 ? -4.943 8.373 18.857 1.00 87.56 112 VAL A C 1
ATOM 895 O O . VAL A 1 112 ? -5.078 8.086 20.049 1.00 87.56 112 VAL A O 1
ATOM 898 N N . SER A 1 113 ? -4.723 9.625 18.444 1.00 87.00 113 SER A N 1
ATOM 899 C CA . SER A 1 113 ? -4.528 10.760 19.359 1.00 87.00 113 SER A CA 1
ATOM 900 C C . SER A 1 113 ? -5.774 11.035 20.209 1.00 87.00 113 SER A C 1
ATOM 902 O O . SER A 1 113 ? -5.677 11.170 21.429 1.00 87.00 113 SER A O 1
ATOM 904 N N . THR A 1 114 ? -6.963 11.049 19.596 1.00 87.50 114 THR A N 1
ATOM 905 C CA . THR A 1 114 ? -8.233 11.238 20.318 1.00 87.50 114 THR A CA 1
ATOM 906 C C . THR A 1 114 ? -8.527 10.080 21.274 1.00 87.50 114 THR A C 1
ATOM 908 O O . THR A 1 114 ? -8.941 10.312 22.409 1.00 87.50 114 THR A O 1
ATOM 911 N N . CYS A 1 115 ? -8.280 8.833 20.858 1.00 85.19 115 CYS A N 1
ATOM 912 C CA . CYS A 1 115 ? -8.452 7.665 21.725 1.00 85.19 115 CYS A CA 1
ATOM 913 C C . CYS A 1 115 ? -7.529 7.732 22.951 1.00 85.19 115 CYS A C 1
ATOM 915 O O . CYS A 1 115 ? -7.966 7.467 24.073 1.00 85.19 115 CYS A O 1
ATOM 917 N N . HIS A 1 116 ? -6.269 8.130 22.755 1.00 86.81 116 HIS A N 1
ATOM 918 C CA . HIS A 1 116 ? -5.321 8.308 23.850 1.00 86.81 116 HIS A CA 1
ATOM 919 C C . HIS A 1 116 ? -5.785 9.389 24.836 1.00 86.81 116 HIS A C 1
ATOM 921 O O . HIS A 1 116 ? -5.845 9.134 26.037 1.00 86.81 116 HIS A O 1
ATOM 927 N N . PHE A 1 117 ? -6.192 10.556 24.332 1.00 88.94 117 PHE A N 1
ATOM 928 C CA . PHE A 1 117 ? -6.674 11.662 25.158 1.00 88.94 117 PHE A CA 1
ATOM 929 C C . PHE A 1 117 ? -7.924 11.292 25.975 1.00 88.94 117 PHE A C 1
ATOM 931 O O . PHE A 1 117 ? -7.949 11.483 27.191 1.00 88.94 117 PHE A O 1
ATOM 938 N N . ASN A 1 118 ? -8.923 10.660 25.348 1.00 87.25 118 ASN A N 1
ATOM 939 C CA . ASN A 1 118 ? -10.139 10.218 26.041 1.00 87.25 118 ASN A CA 1
ATOM 940 C C . ASN A 1 118 ? -9.845 9.173 27.126 1.00 87.25 118 ASN A C 1
ATOM 942 O O . ASN A 1 118 ? -10.460 9.193 28.190 1.00 87.25 118 ASN A O 1
ATOM 946 N N . ARG A 1 119 ? -8.882 8.272 26.895 1.00 83.56 119 ARG A N 1
ATOM 947 C CA . ARG A 1 119 ? -8.452 7.307 27.917 1.00 83.56 119 ARG A CA 1
ATOM 948 C C . ARG A 1 119 ? -7.804 7.983 29.124 1.00 83.56 119 ARG A C 1
ATOM 950 O O . ARG A 1 119 ? -7.948 7.469 30.229 1.00 83.56 119 ARG A O 1
ATOM 957 N N . VAL A 1 120 ? -7.094 9.095 28.933 1.00 84.62 120 VAL A N 1
ATOM 958 C CA . VAL A 1 120 ? -6.514 9.870 30.041 1.00 84.62 120 VAL A CA 1
ATOM 959 C C . VAL A 1 120 ? -7.614 10.558 30.845 1.00 84.62 120 VAL A C 1
ATOM 961 O O . VAL A 1 120 ? -7.626 10.415 32.065 1.00 84.62 120 VAL A O 1
ATOM 964 N N . ILE A 1 121 ? -8.572 11.214 30.183 1.00 83.69 121 ILE A N 1
ATOM 965 C CA . ILE A 1 121 ? -9.710 11.862 30.859 1.00 83.69 121 ILE A CA 1
ATOM 966 C C . ILE A 1 121 ? -10.515 10.849 31.676 1.00 83.69 121 ILE A C 1
ATOM 968 O O . ILE A 1 121 ? -10.695 11.051 32.870 1.00 83.69 121 ILE A O 1
ATOM 972 N N . LEU A 1 122 ? -10.889 9.706 31.092 1.00 84.75 122 LEU A N 1
ATOM 973 C CA . LEU A 1 122 ? -11.639 8.670 31.813 1.00 84.75 122 LEU A CA 1
ATOM 974 C C . LEU A 1 122 ? -10.884 8.127 33.035 1.00 84.75 122 LEU A C 1
ATOM 976 O O . LEU A 1 122 ? -11.498 7.779 34.038 1.00 84.75 122 LEU A O 1
ATOM 980 N N . ARG A 1 123 ? -9.547 8.048 32.980 1.00 82.50 123 ARG A N 1
ATOM 981 C CA . ARG A 1 123 ? -8.738 7.657 34.146 1.00 82.50 123 ARG A CA 1
ATOM 982 C C . ARG A 1 123 ? -8.768 8.712 35.247 1.00 82.50 123 ARG A C 1
ATOM 984 O O . ARG A 1 123 ? -8.770 8.338 36.416 1.00 82.50 123 ARG A O 1
ATOM 991 N N . VAL A 1 124 ? -8.794 9.993 34.886 1.00 79.75 124 VAL A N 1
ATOM 992 C CA . VAL A 1 124 ? -8.948 11.096 35.843 1.00 79.75 124 VAL A CA 1
ATOM 993 C C . VAL A 1 124 ? -10.359 11.096 36.430 1.00 79.75 124 VAL A C 1
ATOM 995 O O . VAL A 1 124 ? -10.486 11.147 37.648 1.00 79.75 124 VAL A O 1
ATOM 998 N N . ASP A 1 125 ? -11.400 10.934 35.613 1.00 78.19 125 ASP A N 1
ATOM 999 C CA . ASP A 1 125 ? -12.793 10.883 36.076 1.00 78.19 125 ASP A CA 1
ATOM 1000 C C . ASP A 1 125 ? -13.031 9.716 37.044 1.00 78.19 125 ASP A C 1
ATOM 1002 O O . ASP A 1 125 ? -13.548 9.920 38.144 1.00 78.19 125 ASP A O 1
ATOM 1006 N N . MET A 1 126 ? -12.559 8.509 36.706 1.00 79.50 126 MET A N 1
ATOM 1007 C CA . MET A 1 126 ? -12.629 7.352 37.609 1.00 79.50 126 MET A CA 1
ATOM 1008 C C . MET A 1 126 ? -11.834 7.575 38.905 1.00 79.50 126 MET A C 1
ATOM 1010 O O . MET A 1 126 ? -12.257 7.132 39.973 1.00 79.50 126 MET A O 1
ATOM 1014 N N . ALA A 1 127 ? -10.692 8.270 38.844 1.00 78.38 127 ALA A N 1
ATOM 1015 C CA . ALA A 1 127 ? -9.927 8.619 40.040 1.00 78.38 127 ALA A CA 1
ATOM 1016 C C . ALA A 1 127 ? -10.682 9.629 40.920 1.00 78.38 127 ALA A C 1
ATOM 1018 O O . ALA A 1 127 ? -10.731 9.457 42.137 1.00 78.38 127 ALA A O 1
ATOM 1019 N N . MET A 1 128 ? -11.330 10.641 40.335 1.00 70.88 128 MET A N 1
ATOM 1020 C CA . MET A 1 128 ? -12.156 11.590 41.090 1.00 70.88 128 MET A CA 1
ATOM 1021 C C . MET A 1 128 ? -13.385 10.922 41.723 1.00 70.88 128 MET A C 1
ATOM 1023 O O . MET A 1 128 ? -13.749 11.253 42.856 1.00 70.88 128 MET A O 1
ATOM 1027 N N . GLU A 1 129 ? -14.004 9.963 41.029 1.00 76.81 129 GLU A N 1
ATOM 1028 C CA . GLU A 1 129 ? -15.127 9.180 41.552 1.00 76.81 129 GLU A CA 1
ATOM 1029 C C . GLU A 1 129 ? -14.685 8.264 42.706 1.00 76.81 129 GLU A C 1
ATOM 1031 O O . GLU A 1 129 ? -15.334 8.233 43.755 1.00 76.81 129 GLU A O 1
ATOM 1036 N N . SER A 1 130 ? -13.516 7.623 42.581 1.00 71.31 130 SER A N 1
ATOM 1037 C CA . SER A 1 130 ? -12.895 6.823 43.647 1.00 71.31 130 SER A CA 1
ATOM 1038 C C . SER A 1 130 ? -12.545 7.639 44.895 1.00 71.31 130 SER A C 1
ATOM 1040 O O . SER A 1 130 ? -12.574 7.094 45.997 1.00 71.31 130 SER A O 1
ATOM 1042 N N . ILE A 1 131 ? -12.193 8.918 44.747 1.00 70.38 131 ILE A N 1
ATOM 1043 C CA . ILE A 1 131 ? -11.874 9.809 45.875 1.00 70.38 131 ILE A CA 1
ATOM 1044 C C . ILE A 1 131 ? -13.165 10.398 46.498 1.00 70.38 131 ILE A C 1
ATOM 1046 O O . ILE A 1 131 ? -13.127 11.057 47.534 1.00 70.38 131 ILE A O 1
ATOM 1050 N N . GLY A 1 132 ? -14.345 10.115 45.930 1.00 61.91 132 GLY A N 1
ATOM 1051 C CA . GLY A 1 132 ? -15.637 10.523 46.492 1.00 61.91 132 GLY A CA 1
ATOM 1052 C C . GLY A 1 132 ? -16.001 11.992 46.254 1.00 61.91 132 GLY A C 1
ATOM 1053 O O . GLY A 1 132 ? -16.982 12.474 46.826 1.00 61.91 132 GLY A O 1
ATOM 1054 N N . TYR A 1 133 ? -15.273 12.700 45.382 1.00 55.81 133 TYR A N 1
ATOM 1055 C CA . TYR A 1 133 ? -15.524 14.116 45.079 1.00 55.81 133 TYR A CA 1
ATOM 1056 C C . TYR A 1 133 ? -16.917 14.360 44.477 1.00 55.81 133 TYR A C 1
ATOM 1058 O O . TYR A 1 133 ? -17.553 15.368 44.783 1.00 55.81 133 TYR A O 1
ATOM 1066 N N . PHE A 1 134 ? -17.452 13.410 43.702 1.00 56.53 134 PHE A N 1
ATOM 1067 C CA . PHE A 1 134 ? -18.788 13.528 43.103 1.00 56.53 134 PHE A CA 1
ATOM 1068 C C . PHE A 1 134 ? -19.919 13.517 44.155 1.00 56.53 134 PHE A C 1
ATOM 1070 O O . PHE A 1 134 ? -20.907 14.240 44.027 1.00 56.53 134 PHE A O 1
ATOM 1077 N N . LYS A 1 135 ? -19.743 12.781 45.266 1.00 53.44 135 LYS A N 1
ATOM 1078 C CA . LYS A 1 135 ? -20.677 12.814 46.410 1.00 53.44 135 LYS A CA 1
ATOM 1079 C C . LYS A 1 135 ? -20.615 14.128 47.195 1.00 53.44 135 LYS A C 1
ATOM 1081 O O . LYS A 1 135 ? -21.592 14.467 47.855 1.00 53.44 135 LYS A O 1
ATO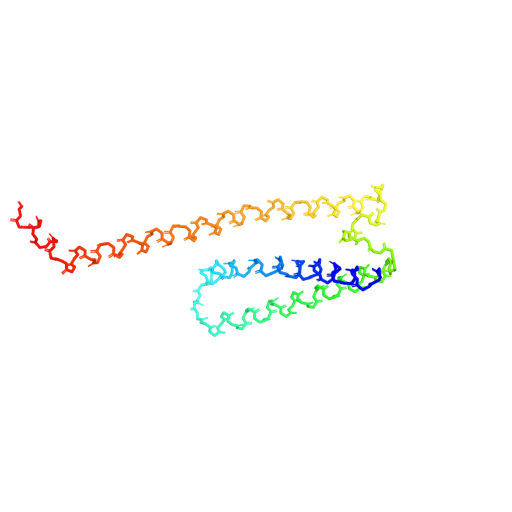M 1086 N N . LEU A 1 136 ? -19.495 14.849 47.133 1.00 55.09 136 LEU A N 1
ATOM 1087 C CA . LEU A 1 136 ? -19.273 16.111 47.845 1.00 55.09 136 LEU A CA 1
ATOM 1088 C C . LEU A 1 136 ? -19.868 17.315 47.101 1.00 55.09 136 LEU A C 1
ATOM 1090 O O . LEU A 1 136 ? -20.428 18.195 47.746 1.00 55.09 136 LEU A O 1
ATOM 1094 N N . VAL A 1 137 ? -19.829 17.319 45.765 1.00 57.94 137 VAL A N 1
ATOM 1095 C CA . VAL A 1 137 ? -20.426 18.386 44.937 1.00 57.94 137 VAL A CA 1
ATOM 1096 C C . VAL A 1 137 ? -21.951 18.274 44.850 1.00 57.94 137 VAL A C 1
ATOM 1098 O O . VAL A 1 137 ? -22.610 19.297 44.881 1.00 57.94 137 VAL A O 1
ATOM 1101 N N . SER A 1 138 ? -22.545 17.070 44.840 1.00 47.59 138 SER A N 1
ATOM 1102 C CA . SER A 1 138 ? -24.023 16.932 44.879 1.00 47.59 138 SER A CA 1
ATOM 1103 C C . SER A 1 138 ? -24.659 17.277 46.238 1.00 47.59 138 SER A C 1
ATOM 1105 O O . SER A 1 138 ? -25.880 17.239 46.384 1.00 47.59 138 SER A O 1
ATOM 1107 N N . LYS A 1 139 ? -23.826 17.543 47.253 1.00 52.94 139 LYS A N 1
ATOM 1108 C CA . LYS A 1 139 ? -24.238 17.915 48.613 1.00 52.94 139 LYS A CA 1
ATOM 1109 C C . LYS A 1 139 ? -24.158 19.424 48.881 1.00 52.94 139 LYS A C 1
ATOM 1111 O O . LYS A 1 139 ? -24.527 19.832 49.981 1.00 52.94 139 LYS A O 1
ATOM 1116 N N . PHE A 1 140 ? -23.688 20.206 47.910 1.00 51.94 140 PHE A N 1
ATOM 1117 C CA . PHE A 1 140 ? -23.759 21.668 47.867 1.00 51.94 140 PHE A CA 1
ATOM 1118 C C . PHE A 1 140 ? -24.728 22.092 46.764 1.00 51.94 140 PHE A C 1
ATOM 1120 O O . PHE A 1 140 ? -25.391 23.132 46.963 1.00 51.94 140 PHE A O 1
#

pLDDT: mean 82.76, std 11.45, range [47.59, 95.69]

Foldseek 3Di:
DVVVVVVVVVVVVVVVVVVVVVCPLCLVVVQVPDPDNDPVVSVVVVVVVVVVVVVVCVVCVVVLCVVQPPNQDPDSLVVDDPPDPVSVVVVVVVVVVVVVVVVSVVVSVVVVVVVVVVVVVVVVVVVCVVVVVVVVVVVD